Protein AF-B0DBP5-F1 (afdb_monomer)

Secondary structure (DSSP, 8-state):
---------------------------------TT---------------HHHHHTSPPPPP-HIIIIIHHHHHHHHHHHHHHHHHHHHHHHHHHHHHHHHHHHHHHHHHHHHHHHHHHHHHHHHHHHHHHHTTSSS-SS-TTS-S--------HHHHHTTTHHHHTS---GGGG--

Structure (mmCIF, N/CA/C/O backbone):
data_AF-B0DBP5-F1
#
_entry.id   AF-B0DBP5-F1
#
loop_
_atom_site.group_PDB
_atom_site.id
_atom_site.type_symbol
_atom_site.label_atom_id
_atom_site.label_alt_id
_atom_site.label_comp_id
_atom_site.label_asym_id
_atom_site.label_entity_id
_atom_site.label_seq_id
_atom_site.pdbx_PDB_ins_code
_atom_site.Cartn_x
_atom_site.Cartn_y
_atom_site.Cartn_z
_atom_site.occupancy
_atom_site.B_iso_or_equiv
_atom_site.auth_seq_id
_atom_site.auth_comp_id
_atom_site.auth_asym_id
_atom_site.auth_atom_id
_atom_site.pdbx_PDB_model_num
ATOM 1 N N . MET A 1 1 ? 36.152 -47.512 4.381 1.00 51.38 1 MET A N 1
ATOM 2 C CA . MET A 1 1 ? 36.759 -46.167 4.364 1.00 51.38 1 MET A CA 1
ATOM 3 C C . MET A 1 1 ? 35.900 -45.316 5.270 1.00 51.38 1 MET A C 1
ATOM 5 O O . MET A 1 1 ? 34.786 -44.977 4.901 1.00 51.38 1 MET A O 1
ATOM 9 N N . SER A 1 2 ? 36.367 -45.158 6.502 1.00 56.34 2 SER A N 1
ATOM 10 C CA . SER A 1 2 ? 35.689 -44.441 7.575 1.00 56.34 2 SER A CA 1
ATOM 11 C C . SER A 1 2 ? 36.269 -43.039 7.617 1.00 56.34 2 SER A C 1
ATOM 13 O O . SER A 1 2 ? 37.490 -42.919 7.704 1.00 56.34 2 SER A O 1
ATOM 15 N N . THR A 1 3 ? 35.422 -42.014 7.572 1.00 56.62 3 THR A N 1
ATOM 16 C CA . THR A 1 3 ? 35.852 -40.654 7.894 1.00 56.62 3 THR A CA 1
ATOM 17 C C . THR A 1 3 ? 34.995 -40.105 9.022 1.00 56.62 3 THR A C 1
ATOM 19 O O . THR A 1 3 ? 33.769 -40.174 9.003 1.00 56.62 3 THR A O 1
ATOM 22 N N . GLU A 1 4 ? 35.755 -39.657 10.007 1.00 57.09 4 GLU A N 1
ATOM 23 C CA . GLU A 1 4 ? 35.488 -39.116 11.326 1.00 57.09 4 GLU A CA 1
ATOM 24 C C . GLU A 1 4 ? 34.544 -37.911 11.428 1.00 57.09 4 GLU A C 1
ATOM 26 O O . GLU A 1 4 ? 34.217 -37.220 10.467 1.00 57.09 4 GLU A O 1
ATOM 31 N N . LEU A 1 5 ? 34.185 -37.691 12.692 1.00 57.91 5 LEU A N 1
ATOM 32 C CA . LEU A 1 5 ? 33.351 -36.670 13.309 1.00 57.91 5 LEU A CA 1
ATOM 33 C C . LEU A 1 5 ? 34.023 -35.284 13.424 1.00 57.91 5 LEU A C 1
ATOM 35 O O . LEU A 1 5 ? 35.194 -35.187 13.772 1.00 57.91 5 LEU A O 1
ATOM 39 N N . GLY A 1 6 ? 33.187 -34.237 13.360 1.00 50.66 6 GLY A N 1
ATOM 40 C CA . GLY A 1 6 ? 33.243 -33.056 14.246 1.00 50.66 6 GLY A CA 1
ATOM 41 C C . GLY A 1 6 ? 33.751 -31.725 13.649 1.00 50.66 6 GLY A C 1
ATOM 42 O O . GLY A 1 6 ? 34.468 -31.751 12.652 1.00 50.66 6 GLY A O 1
ATOM 43 N N . PRO A 1 7 ? 33.448 -30.549 14.260 1.00 58.78 7 PRO A N 1
ATOM 44 C CA . PRO A 1 7 ? 32.638 -30.302 15.460 1.00 58.78 7 PRO A CA 1
ATOM 45 C C . PRO A 1 7 ? 31.434 -29.352 15.254 1.00 58.78 7 PRO A C 1
ATOM 47 O O . PRO A 1 7 ? 31.319 -28.617 14.274 1.00 58.78 7 PRO A O 1
ATOM 50 N N . ALA A 1 8 ? 30.553 -29.369 16.257 1.00 54.59 8 ALA A N 1
ATOM 51 C CA . ALA A 1 8 ? 29.434 -28.459 16.450 1.00 54.59 8 ALA A CA 1
ATOM 52 C C . ALA A 1 8 ? 29.899 -27.001 16.593 1.00 54.59 8 ALA A C 1
ATOM 54 O O . ALA A 1 8 ? 30.829 -26.702 17.342 1.00 54.59 8 ALA A O 1
ATOM 55 N N . ARG A 1 9 ? 29.209 -26.088 15.906 1.00 55.66 9 ARG A N 1
ATOM 56 C CA . ARG A 1 9 ? 29.249 -24.656 16.200 1.00 55.66 9 ARG A CA 1
ATOM 57 C C . ARG A 1 9 ? 27.954 -24.274 16.902 1.00 55.66 9 ARG A C 1
ATOM 59 O O . ARG A 1 9 ? 26.916 -24.134 16.266 1.00 55.66 9 ARG A O 1
ATOM 66 N N . GLU A 1 10 ? 28.053 -24.124 18.217 1.00 50.09 10 GLU A N 1
ATOM 67 C CA . GLU A 1 10 ? 27.182 -23.246 18.988 1.00 50.09 10 GLU A CA 1
ATOM 68 C C . GLU A 1 10 ? 27.440 -21.804 18.543 1.00 50.09 10 GLU A C 1
ATOM 70 O O . GLU A 1 10 ? 28.565 -21.304 18.606 1.00 50.09 10 GLU A O 1
ATOM 75 N N . SER A 1 11 ? 26.388 -21.128 18.100 1.00 57.12 11 SER A N 1
ATOM 76 C CA . SER A 1 11 ? 26.343 -19.674 18.037 1.00 57.12 11 SER A CA 1
ATOM 77 C C . SER A 1 11 ? 25.059 -19.217 18.714 1.00 57.12 11 SER A C 1
ATOM 79 O O . SER A 1 11 ? 23.961 -19.633 18.349 1.00 57.12 11 SER A O 1
ATOM 81 N N . SER A 1 12 ? 25.277 -18.417 19.749 1.00 58.31 12 SER A N 1
ATOM 82 C CA . SER A 1 12 ? 24.359 -17.843 20.723 1.00 58.31 12 SER A CA 1
ATOM 83 C C . SER A 1 12 ? 23.123 -17.139 20.139 1.00 58.31 12 SER A C 1
ATOM 85 O O . SER A 1 12 ? 23.156 -16.680 18.998 1.00 58.31 12 SER A O 1
ATOM 87 N N . PRO A 1 13 ? 22.055 -16.984 20.947 1.00 56.78 13 PRO A N 1
ATOM 88 C CA . PRO A 1 13 ? 20.835 -16.288 20.557 1.00 56.78 13 PRO A CA 1
ATOM 89 C C . PRO A 1 13 ? 21.092 -14.784 20.424 1.00 56.78 13 PRO A C 1
ATOM 91 O O . PRO A 1 13 ? 21.397 -14.098 21.401 1.00 56.78 13 PRO A O 1
ATOM 94 N N . THR A 1 14 ? 20.952 -14.264 19.208 1.00 49.09 14 THR A N 1
ATOM 95 C CA . THR A 1 14 ? 20.897 -12.827 18.957 1.00 49.09 14 THR A CA 1
ATOM 96 C C . THR A 1 14 ? 19.593 -12.284 19.527 1.00 49.09 14 THR A C 1
ATOM 98 O O . THR A 1 14 ? 18.501 -12.774 19.252 1.00 49.09 14 THR A O 1
ATOM 101 N N . THR A 1 15 ? 19.739 -11.284 20.380 1.00 46.16 15 THR A N 1
ATOM 102 C CA . THR A 1 15 ? 18.684 -10.563 21.077 1.00 46.16 15 THR A CA 1
ATOM 103 C C . THR A 1 15 ? 17.668 -9.968 20.105 1.00 46.16 15 THR A C 1
ATOM 105 O O . THR A 1 15 ? 18.034 -9.198 19.220 1.00 46.16 15 THR A O 1
ATOM 108 N N . ASN A 1 16 ? 16.394 -10.297 20.333 1.00 51.19 16 ASN A N 1
ATOM 109 C CA . ASN A 1 16 ? 15.219 -9.627 19.785 1.00 51.19 16 ASN A CA 1
ATOM 110 C C . ASN A 1 16 ? 15.316 -8.109 19.986 1.00 51.19 16 ASN A C 1
ATOM 112 O O . ASN A 1 16 ? 15.034 -7.601 21.072 1.00 51.19 16 ASN A O 1
ATOM 116 N N . SER A 1 17 ? 15.640 -7.387 18.921 1.00 48.53 17 SER A N 1
ATOM 117 C CA . SER A 1 17 ? 15.355 -5.961 18.807 1.00 48.53 17 SER A CA 1
ATOM 118 C C . SER A 1 17 ? 14.055 -5.837 18.030 1.00 48.53 17 SER A C 1
ATOM 120 O O . SER A 1 17 ? 14.057 -5.765 16.806 1.00 48.53 17 SER A O 1
ATOM 122 N N . SER A 1 18 ? 12.941 -5.893 18.754 1.00 52.25 18 SER A N 1
ATOM 123 C CA . SER A 1 18 ? 11.621 -5.589 18.209 1.00 52.25 18 SER A CA 1
ATOM 124 C C . SER A 1 18 ? 11.616 -4.117 17.767 1.00 52.25 18 SER A C 1
ATOM 126 O O . SER A 1 18 ? 11.815 -3.251 18.627 1.00 52.25 18 SER A O 1
ATOM 128 N N . PRO A 1 19 ? 11.442 -3.787 16.475 1.00 59.59 19 PRO A N 1
ATOM 129 C CA . PRO A 1 19 ? 11.172 -2.416 16.082 1.00 59.59 19 PRO A CA 1
ATOM 130 C C . PRO A 1 19 ? 9.789 -2.071 16.633 1.00 59.59 19 PRO A C 1
ATOM 132 O O . PRO A 1 19 ? 8.772 -2.605 16.196 1.00 59.59 19 PRO A O 1
ATOM 135 N N . GLY A 1 20 ? 9.768 -1.230 17.668 1.00 53.16 20 GLY A N 1
ATOM 136 C CA . GLY A 1 20 ? 8.525 -0.700 18.208 1.00 53.16 20 GLY A CA 1
ATOM 137 C C . GLY A 1 20 ? 7.717 -0.055 17.079 1.00 53.16 20 GLY A C 1
ATOM 138 O O . GLY A 1 20 ? 8.306 0.652 16.256 1.00 53.16 20 GLY A O 1
ATOM 139 N N . PRO A 1 21 ? 6.398 -0.294 17.000 1.00 54.62 21 PRO A N 1
ATOM 140 C CA . PRO A 1 21 ? 5.564 0.384 16.027 1.00 54.62 21 PRO A CA 1
ATOM 141 C C . PRO A 1 21 ? 5.636 1.884 16.309 1.00 54.62 21 PRO A C 1
ATOM 143 O O . PRO A 1 21 ? 5.216 2.366 17.362 1.00 54.62 21 PRO A O 1
ATOM 146 N N . SER A 1 22 ? 6.221 2.616 15.367 1.00 47.69 22 SER A N 1
ATOM 147 C CA . SER A 1 22 ? 6.154 4.066 15.289 1.00 47.69 22 SER A CA 1
ATOM 148 C C . SER A 1 22 ? 4.691 4.441 15.096 1.00 47.69 22 SER A C 1
ATOM 150 O O . SER A 1 22 ? 4.204 4.493 13.968 1.00 47.69 22 SER A O 1
ATOM 152 N N . SER A 1 23 ? 3.969 4.648 16.194 1.00 57.03 23 SER A N 1
ATOM 153 C CA . SER A 1 23 ? 2.615 5.179 16.144 1.00 57.03 23 SER A CA 1
ATOM 154 C C . SER A 1 23 ? 2.645 6.499 15.372 1.00 57.03 23 SER A C 1
ATOM 156 O O . SER A 1 23 ? 3.368 7.417 15.780 1.00 57.03 23 SER A O 1
ATOM 158 N N . PRO A 1 24 ? 1.887 6.646 14.272 1.00 55.00 24 PRO A N 1
ATOM 159 C CA . PRO A 1 24 ? 1.658 7.960 13.719 1.00 55.00 24 PRO A CA 1
ATOM 160 C C . PRO A 1 24 ? 0.935 8.763 14.796 1.00 55.00 24 PRO A C 1
ATOM 162 O O . PRO A 1 24 ? -0.118 8.367 15.297 1.00 55.00 24 PRO A O 1
ATOM 165 N N . LEU A 1 25 ? 1.523 9.898 15.163 1.00 48.31 25 LEU A N 1
ATOM 166 C CA . LEU A 1 25 ? 0.900 10.927 15.985 1.00 48.31 25 LEU A CA 1
ATOM 167 C C . LEU A 1 25 ? -0.209 11.599 15.149 1.00 48.31 25 LEU A C 1
ATOM 169 O O . LEU A 1 25 ? -0.162 12.789 14.850 1.00 48.31 25 LEU A O 1
ATOM 173 N N . ALA A 1 26 ? -1.190 10.819 14.695 1.00 46.91 26 ALA A N 1
ATOM 174 C CA . ALA A 1 26 ? -2.420 11.347 14.154 1.00 46.91 26 ALA A CA 1
ATOM 175 C C . ALA A 1 26 ? -3.162 11.926 15.350 1.00 46.91 26 ALA A C 1
ATOM 177 O O . ALA A 1 26 ? -3.642 11.206 16.226 1.00 46.91 26 ALA A O 1
ATOM 178 N N . SER A 1 27 ? -3.163 13.255 15.396 1.00 51.47 27 SER A N 1
ATOM 179 C CA . SER A 1 27 ? -3.966 14.085 16.275 1.00 51.47 27 SER A CA 1
ATOM 180 C C . SER A 1 27 ? -5.442 13.754 16.037 1.00 51.47 27 SER A C 1
ATOM 182 O O . SER A 1 27 ? -6.168 14.459 15.345 1.00 51.47 27 SER A O 1
ATOM 184 N N . THR A 1 28 ? -5.877 12.617 16.571 1.00 45.81 28 THR A N 1
ATOM 185 C CA . THR A 1 28 ? -7.280 12.280 16.703 1.00 45.81 28 THR A CA 1
ATOM 186 C C . THR A 1 28 ? -7.752 13.167 17.831 1.00 45.81 28 THR A C 1
ATOM 188 O O . THR A 1 28 ? -7.557 12.872 19.011 1.00 45.81 28 THR A O 1
ATOM 191 N N . GLN A 1 29 ? -8.308 14.318 17.457 1.00 52.69 29 GLN A N 1
ATOM 192 C CA . GLN A 1 29 ? -9.289 14.987 18.287 1.00 52.69 29 GLN A CA 1
ATOM 193 C C . GLN A 1 29 ? -10.326 13.924 18.633 1.00 52.69 29 GLN A C 1
ATOM 195 O O . GLN A 1 29 ? -11.207 13.611 17.833 1.00 52.69 29 GLN A O 1
ATOM 200 N N . ALA A 1 30 ? -10.179 13.322 19.812 1.00 41.88 30 ALA A N 1
ATOM 201 C CA . ALA A 1 30 ? -11.263 12.598 20.430 1.00 41.88 30 ALA A CA 1
ATOM 202 C C . ALA A 1 30 ? -12.471 13.541 20.366 1.00 41.88 30 ALA A C 1
ATOM 204 O O . ALA A 1 30 ? -12.327 14.711 20.754 1.00 41.88 30 ALA A O 1
ATOM 205 N N . PRO A 1 31 ? -13.636 13.107 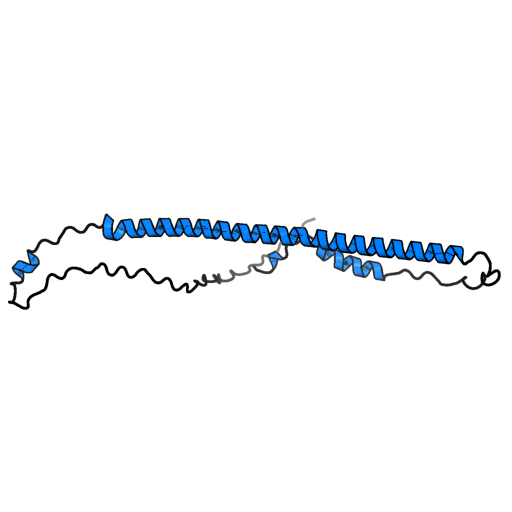19.854 1.00 51.59 31 PRO A N 1
ATOM 206 C CA . PRO A 1 31 ? -14.841 13.877 20.053 1.00 51.59 31 PRO A CA 1
ATOM 207 C C . PRO A 1 31 ? -14.958 14.044 21.561 1.00 51.59 31 PRO A C 1
ATOM 209 O O . PRO A 1 31 ? -15.110 13.075 22.304 1.00 51.59 31 PRO A O 1
ATOM 212 N N . VAL A 1 32 ? -14.777 15.287 22.002 1.00 53.22 32 VAL A N 1
ATOM 213 C CA . VAL A 1 32 ? -15.049 15.739 23.354 1.00 53.22 32 VAL A CA 1
ATOM 214 C C . VAL A 1 32 ? -16.510 15.393 23.580 1.00 53.22 32 VAL A C 1
ATOM 216 O O . VAL A 1 32 ? -17.404 16.154 23.223 1.00 53.22 32 VAL A O 1
ATOM 219 N N . ASN A 1 33 ? -16.770 14.197 24.103 1.00 48.66 33 ASN A N 1
ATOM 220 C CA . ASN A 1 33 ? -18.096 13.812 24.525 1.00 48.66 33 ASN A CA 1
ATOM 221 C C . ASN A 1 33 ? -18.304 14.504 25.871 1.00 48.66 33 ASN A C 1
ATOM 223 O O . ASN A 1 33 ? -18.215 13.913 26.944 1.00 48.66 33 ASN A O 1
ATOM 227 N N . SER A 1 34 ? -18.537 15.813 25.795 1.00 51.94 34 SER A N 1
ATOM 228 C CA . SER A 1 34 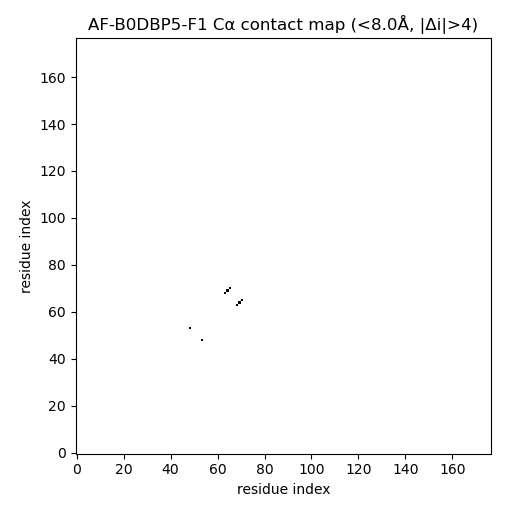? -18.881 16.728 26.883 1.00 51.94 34 SER A CA 1
ATOM 229 C C . SER A 1 34 ? -20.257 16.430 27.498 1.00 51.94 34 SER A C 1
ATOM 231 O O . SER A 1 34 ? -20.795 17.237 28.251 1.00 51.94 34 SER A O 1
ATOM 233 N N . ASN A 1 35 ? -20.812 15.242 27.246 1.00 46.81 35 ASN A N 1
ATOM 234 C CA . ASN A 1 35 ? -22.107 14.798 27.747 1.00 46.81 35 ASN A CA 1
ATOM 235 C C . ASN A 1 35 ? -22.025 13.915 28.999 1.00 46.81 35 ASN A C 1
ATOM 237 O O . ASN A 1 35 ? -23.011 13.288 29.369 1.00 46.81 35 ASN A O 1
ATOM 241 N N . LEU A 1 36 ? -20.917 13.968 29.742 1.00 54.41 36 LEU A N 1
ATOM 242 C CA . LEU A 1 36 ? -20.983 13.853 31.203 1.00 54.41 36 LEU A CA 1
ATOM 243 C C . LEU A 1 36 ? -21.144 15.247 31.822 1.00 54.41 36 LEU A C 1
ATOM 245 O O . LEU A 1 36 ? -20.533 15.590 32.830 1.00 54.41 36 LEU A O 1
ATOM 249 N N . ARG A 1 37 ? -22.061 16.048 31.263 1.00 46.62 37 ARG A N 1
ATOM 250 C CA . ARG A 1 37 ? -22.840 16.983 32.070 1.00 46.62 37 ARG A CA 1
ATOM 251 C C . ARG A 1 37 ? -23.751 16.124 32.938 1.00 46.62 37 ARG A C 1
ATOM 253 O O . ARG A 1 37 ? -24.955 16.051 32.714 1.00 46.62 37 ARG A O 1
ATOM 260 N N . GLY A 1 38 ? -23.149 15.453 33.922 1.00 49.94 38 GLY A N 1
ATOM 261 C CA . GLY A 1 38 ? -23.859 15.118 35.133 1.00 49.94 38 GLY A CA 1
ATOM 262 C C . GLY A 1 38 ? -24.504 16.423 35.545 1.00 49.94 38 GLY A C 1
ATOM 263 O O . GLY A 1 38 ? -23.822 17.401 35.860 1.00 49.94 38 GLY A O 1
ATOM 264 N N . THR A 1 39 ? -25.819 16.485 35.406 1.00 49.28 39 THR A N 1
ATOM 265 C CA . THR A 1 39 ? -26.633 17.420 36.147 1.00 49.28 39 THR A CA 1
ATOM 266 C C . THR A 1 39 ? -26.333 17.114 37.605 1.00 49.28 39 THR A C 1
ATOM 268 O O . THR A 1 39 ? -27.035 16.342 38.251 1.00 49.28 39 THR A O 1
ATOM 271 N N . LEU A 1 40 ? -25.244 17.693 38.114 1.00 57.44 40 LEU A N 1
ATOM 272 C CA . LEU A 1 40 ? -25.116 18.100 39.495 1.00 57.44 40 LEU A CA 1
ATOM 273 C C . LEU A 1 40 ? -26.254 19.103 39.672 1.00 57.44 40 LEU A C 1
ATOM 275 O O . LEU A 1 40 ? -26.072 20.313 39.542 1.00 57.44 40 LEU A O 1
ATOM 279 N N . SER A 1 41 ? -27.471 18.566 39.815 1.00 51.53 41 SER A N 1
ATOM 280 C CA . SER A 1 41 ? -28.619 19.286 40.330 1.00 51.53 41 SER A CA 1
ATOM 281 C C . SER A 1 41 ? -28.104 19.993 41.561 1.00 51.53 41 SER A C 1
ATOM 283 O O . SER A 1 41 ? -27.576 19.346 42.465 1.00 51.53 41 SER A O 1
ATOM 285 N N . GLY A 1 42 ? -28.120 21.323 41.479 1.00 52.41 42 GLY A N 1
ATOM 286 C CA . GLY A 1 42 ? -27.331 22.196 42.322 1.00 52.41 42 GLY A CA 1
ATOM 287 C C . GLY A 1 42 ? -27.355 21.752 43.773 1.00 52.41 42 GLY A C 1
ATOM 288 O O . GLY A 1 42 ? -28.413 21.712 44.401 1.00 52.41 42 GLY A O 1
ATOM 289 N N . SER A 1 43 ? -26.174 21.459 44.311 1.00 52.12 43 SER A N 1
ATOM 290 C CA . SER A 1 43 ? -25.981 21.463 45.749 1.00 52.12 43 SER A CA 1
ATOM 291 C C . SER A 1 43 ? -26.152 22.909 46.204 1.00 52.12 43 SER A C 1
ATOM 293 O O . SER A 1 43 ? -25.206 23.701 46.225 1.00 52.12 43 SER A O 1
ATOM 295 N N . SER A 1 44 ? -27.390 23.282 46.511 1.00 59.06 44 SER A N 1
ATOM 296 C CA . SER A 1 44 ? -27.642 24.427 47.367 1.00 59.06 44 SER A CA 1
ATOM 297 C C . SER A 1 44 ? -26.827 24.235 48.655 1.00 59.06 44 SER A C 1
ATOM 299 O O . SER A 1 44 ? -26.848 23.138 49.219 1.00 59.06 44 SER A O 1
ATOM 301 N N . PRO A 1 45 ? -26.098 25.254 49.130 1.00 62.00 45 PRO A N 1
ATOM 302 C CA . PRO A 1 45 ? -25.289 25.144 50.334 1.00 62.00 45 PRO A CA 1
ATOM 303 C C . PRO A 1 45 ? -26.196 25.202 51.564 1.00 62.00 45 PRO A C 1
ATOM 305 O O . PRO A 1 45 ? -26.417 26.282 52.102 1.00 62.00 45 PRO A O 1
ATOM 308 N N . THR A 1 46 ? -26.769 24.086 52.018 1.00 59.59 46 THR A N 1
ATOM 309 C CA . THR A 1 46 ? -27.640 24.122 53.203 1.00 59.59 46 THR A CA 1
ATOM 310 C C . THR A 1 46 ? -27.645 22.818 54.011 1.00 59.59 46 THR A C 1
ATOM 312 O O . THR A 1 46 ? -28.294 21.848 53.640 1.00 59.59 46 THR A O 1
ATOM 315 N N . LYS A 1 47 ? -27.036 22.909 55.207 1.00 64.25 47 LYS A N 1
ATOM 316 C CA . LYS A 1 47 ? -27.164 22.041 56.399 1.00 64.25 47 LYS A CA 1
ATOM 317 C C . LYS A 1 47 ? -26.452 20.686 56.338 1.00 64.25 47 LYS A C 1
ATOM 319 O O . LYS A 1 47 ? -26.680 19.895 55.433 1.00 64.25 47 LYS A O 1
ATOM 324 N N . ASP A 1 48 ? -25.643 20.421 57.367 1.00 76.56 48 ASP A N 1
ATOM 325 C CA . ASP A 1 48 ? -25.038 19.120 57.656 1.00 76.56 48 ASP A CA 1
ATOM 326 C C . ASP A 1 48 ? -26.118 18.032 57.634 1.00 76.56 48 ASP A C 1
ATOM 328 O O . ASP A 1 48 ? -26.920 17.896 58.562 1.00 76.56 48 ASP A O 1
ATOM 332 N N . ARG A 1 49 ? -26.180 17.290 56.527 1.00 78.69 49 ARG A N 1
ATOM 333 C CA . ARG A 1 49 ? -27.060 16.136 56.388 1.00 78.69 49 ARG A CA 1
ATOM 334 C C . ARG A 1 49 ? -26.459 15.029 57.260 1.00 78.69 49 ARG A C 1
ATOM 336 O O . ARG A 1 49 ? -25.265 14.751 57.122 1.00 78.69 49 ARG A O 1
ATOM 343 N N . PRO A 1 50 ? -27.220 14.425 58.185 1.00 88.38 50 PRO A N 1
ATOM 344 C CA . PRO A 1 50 ? -26.678 13.390 59.052 1.00 88.38 50 PRO A CA 1
ATOM 345 C C . PRO A 1 50 ? -26.138 12.235 58.201 1.00 88.38 50 PRO A C 1
ATOM 347 O O . PRO A 1 50 ? -26.780 11.797 57.251 1.00 88.38 50 PRO A O 1
ATOM 350 N N . LEU A 1 51 ? -24.948 11.735 58.546 1.00 85.88 51 LEU A N 1
ATOM 351 C CA . LEU A 1 51 ? -24.232 10.704 57.782 1.00 85.88 51 LEU A CA 1
ATOM 352 C C . LEU A 1 51 ? -25.083 9.443 57.534 1.00 85.88 51 LEU A C 1
ATOM 354 O O . LEU A 1 51 ? -24.947 8.796 56.499 1.00 85.88 51 LEU A O 1
ATOM 358 N N . ALA A 1 52 ? -25.994 9.128 58.459 1.00 88.06 52 ALA A N 1
ATOM 359 C CA . ALA A 1 52 ? -26.945 8.028 58.329 1.00 88.06 52 ALA A CA 1
ATOM 360 C C . ALA A 1 52 ? -27.862 8.162 57.096 1.00 88.06 52 ALA A C 1
ATOM 362 O O . ALA A 1 52 ? -28.147 7.156 56.448 1.00 88.06 52 ALA A O 1
ATOM 363 N N . ASP A 1 53 ? -28.263 9.380 56.722 1.00 86.19 53 ASP A N 1
ATOM 364 C CA . ASP A 1 53 ? -29.108 9.635 55.545 1.00 86.19 53 ASP A CA 1
ATOM 365 C C . ASP A 1 53 ? -28.325 9.466 54.237 1.00 86.19 53 ASP A C 1
ATOM 367 O O . ASP A 1 53 ? -28.881 9.061 53.224 1.00 86.19 53 ASP A O 1
ATOM 371 N N . ILE A 1 54 ? -27.020 9.751 54.258 1.00 87.19 54 ILE A N 1
ATOM 372 C CA . ILE A 1 54 ? -26.143 9.607 53.087 1.00 87.19 54 ILE A CA 1
ATOM 373 C C . ILE A 1 54 ? -25.853 8.127 52.826 1.00 87.19 54 ILE A C 1
ATOM 375 O O . ILE A 1 54 ? -25.878 7.678 51.687 1.00 87.19 54 ILE A O 1
ATOM 379 N N . ILE A 1 55 ? -25.593 7.355 53.885 1.00 89.75 55 ILE A N 1
ATOM 380 C CA . ILE A 1 55 ? -25.282 5.922 53.767 1.00 89.75 55 ILE A CA 1
ATOM 381 C C . ILE A 1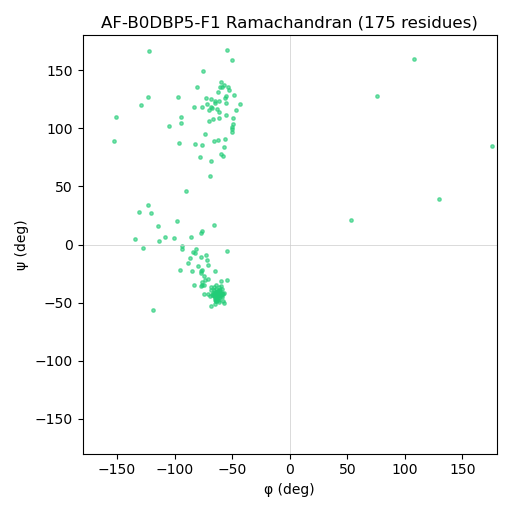 55 ? -26.541 5.101 53.445 1.00 89.75 55 ILE A C 1
ATOM 383 O O . ILE A 1 55 ? -26.441 4.041 52.831 1.00 89.75 55 ILE A O 1
ATOM 387 N N . SER A 1 56 ? -27.723 5.576 53.847 1.00 92.88 56 SER A N 1
ATOM 388 C CA . SER A 1 56 ? -28.999 4.927 53.517 1.00 92.88 56 SER A CA 1
ATOM 389 C C . SER A 1 56 ? -29.530 5.286 52.127 1.00 92.88 56 SER A C 1
ATOM 391 O O . SER A 1 56 ? -30.494 4.665 51.673 1.00 92.88 56 SER A O 1
ATOM 393 N N . GLU A 1 57 ? -28.905 6.238 51.429 1.00 92.31 57 GLU A N 1
ATOM 394 C CA . GLU A 1 57 ? -29.270 6.571 50.059 1.00 92.31 57 GLU A CA 1
ATOM 395 C C . GLU A 1 57 ? -28.907 5.405 49.128 1.00 92.31 57 GLU A C 1
ATOM 397 O O . GLU A 1 57 ? -27.751 5.000 48.996 1.00 92.31 57 GLU A O 1
ATOM 402 N N . GLN A 1 58 ? -29.923 4.829 48.486 1.00 93.62 58 GLN A N 1
ATOM 403 C CA . GLN A 1 58 ? -29.717 3.764 47.518 1.00 93.62 58 GLN A CA 1
ATOM 404 C C . GLN A 1 58 ? -29.102 4.352 46.247 1.00 93.62 58 GLN A C 1
ATOM 406 O O . GLN A 1 58 ? -29.706 5.197 45.583 1.00 93.62 58 GLN A O 1
ATOM 411 N N . PHE A 1 59 ? -27.916 3.869 45.876 1.00 90.50 59 PHE A N 1
ATOM 412 C CA . PHE A 1 59 ? -27.307 4.233 44.603 1.00 90.50 59 PHE A CA 1
ATOM 413 C C . PHE A 1 59 ? -28.214 3.833 43.439 1.00 90.50 59 PHE A C 1
ATOM 415 O O . PHE A 1 59 ? -28.808 2.750 43.429 1.00 90.50 59 PHE A O 1
ATOM 422 N N . SER A 1 60 ? -28.286 4.706 42.434 1.00 91.88 60 SER A N 1
ATOM 423 C CA . SER A 1 60 ? -28.938 4.361 41.173 1.00 91.88 60 SER A CA 1
ATOM 424 C C . SER A 1 60 ? -28.274 3.112 40.577 1.00 91.88 60 SER A C 1
ATOM 426 O O . SER A 1 60 ? -27.043 3.020 40.608 1.00 91.88 60 SER A O 1
ATOM 428 N N . PRO A 1 61 ? -29.046 2.149 40.038 1.00 95.44 61 PRO A N 1
ATOM 429 C CA . PRO A 1 61 ? -28.476 0.969 39.401 1.00 95.44 61 PRO A CA 1
ATOM 430 C C . PRO A 1 61 ? -27.493 1.365 38.295 1.00 95.44 61 PRO A C 1
ATOM 432 O O . PRO A 1 61 ? -27.826 2.160 37.417 1.00 95.44 61 PRO A O 1
ATOM 435 N N . PHE A 1 62 ? -26.281 0.815 38.340 1.00 95.50 62 PHE A N 1
ATOM 436 C CA . PHE A 1 62 ? -25.271 1.058 37.317 1.00 95.50 62 PHE A CA 1
ATOM 437 C C . PHE A 1 62 ? -25.489 0.127 36.122 1.00 95.50 62 PHE A C 1
ATOM 439 O O . PHE A 1 62 ? -25.390 -1.097 36.249 1.00 95.50 62 PHE A O 1
ATOM 446 N N . ASP A 1 63 ? -25.746 0.703 34.949 1.00 96.44 63 ASP A N 1
ATOM 447 C CA . ASP A 1 63 ? -25.810 -0.054 33.700 1.00 96.44 63 ASP A CA 1
ATOM 448 C C . ASP A 1 63 ? -24.399 -0.287 33.137 1.00 96.44 63 ASP A C 1
ATOM 450 O O . ASP A 1 63 ? -23.880 0.464 32.305 1.00 96.44 63 ASP A O 1
ATOM 454 N N . HIS A 1 64 ? -23.764 -1.361 33.606 1.00 96.75 64 HIS A N 1
ATOM 455 C CA . HIS A 1 64 ? -22.437 -1.764 33.143 1.00 96.75 64 HIS A CA 1
ATOM 456 C C . HIS A 1 64 ? -22.392 -2.061 31.635 1.00 96.75 64 HIS A C 1
ATOM 458 O O . HIS A 1 64 ? -21.364 -1.834 30.994 1.00 96.75 64 HIS A O 1
ATOM 464 N N . ALA A 1 65 ? -23.493 -2.544 31.053 1.00 96.06 65 ALA A N 1
ATOM 465 C CA . ALA A 1 65 ? -23.535 -2.916 29.647 1.00 96.06 65 ALA A CA 1
ATOM 466 C C . ALA A 1 65 ? -23.489 -1.667 28.760 1.00 96.06 65 ALA A C 1
ATOM 468 O O . ALA A 1 65 ? -22.762 -1.626 27.768 1.00 96.06 65 ALA A O 1
ATOM 469 N N . ALA A 1 66 ? -24.229 -0.622 29.137 1.00 95.88 66 ALA A N 1
ATOM 470 C CA . ALA A 1 66 ? -24.199 0.659 28.439 1.00 95.88 66 ALA A CA 1
ATOM 471 C C . ALA A 1 66 ? -22.859 1.379 28.543 1.00 95.88 66 ALA A C 1
ATOM 473 O O . ALA A 1 66 ? -22.382 1.926 27.549 1.00 95.88 66 ALA A O 1
ATOM 474 N N . HIS A 1 67 ? -22.285 1.408 29.743 1.00 94.25 67 HIS A N 1
ATOM 475 C CA . HIS A 1 67 ? -21.174 2.307 30.038 1.00 94.25 67 HIS A CA 1
ATOM 476 C C . HIS A 1 67 ? -19.796 1.669 29.887 1.00 94.25 67 HIS A C 1
ATOM 478 O O . HIS A 1 67 ? -18.827 2.399 29.699 1.00 94.25 67 HIS A O 1
ATOM 484 N N . VAL A 1 68 ? -19.700 0.340 29.956 1.00 94.81 68 VAL A N 1
ATOM 485 C CA . VAL A 1 68 ? -18.420 -0.372 29.869 1.00 94.81 68 VAL A CA 1
ATOM 486 C C . VAL A 1 68 ? -18.405 -1.297 28.664 1.00 94.81 68 VAL A C 1
ATOM 488 O O . VAL A 1 68 ? -17.555 -1.146 27.803 1.00 94.81 68 VAL A O 1
ATOM 491 N N . VAL A 1 69 ? -19.360 -2.218 28.548 1.00 97.56 69 VAL A N 1
ATOM 492 C CA . VAL A 1 69 ? -19.270 -3.285 27.535 1.00 97.56 69 VAL A CA 1
ATOM 493 C C . VAL A 1 69 ? -19.411 -2.738 26.108 1.00 97.56 69 VAL A C 1
ATOM 495 O O . VAL A 1 69 ? -18.524 -2.939 25.280 1.00 97.56 69 VAL A O 1
ATOM 498 N N . ARG A 1 70 ? -20.477 -1.977 25.828 1.00 97.06 70 ARG A N 1
ATOM 499 C CA . ARG A 1 70 ? -20.764 -1.478 24.470 1.00 97.06 70 ARG A CA 1
ATOM 500 C C . ARG A 1 70 ? -19.658 -0.600 23.859 1.00 97.06 70 ARG A C 1
ATOM 502 O O . ARG A 1 70 ? -19.374 -0.774 22.675 1.00 97.06 70 ARG A O 1
ATOM 509 N N . PRO A 1 71 ? -19.024 0.336 24.594 1.00 97.69 71 PRO A N 1
ATOM 510 C CA . PRO A 1 71 ? -17.893 1.096 24.063 1.00 97.69 71 PRO A CA 1
ATOM 511 C C . PRO A 1 71 ? -16.722 0.216 23.615 1.00 97.69 71 PRO A C 1
ATOM 513 O O . PRO A 1 71 ? -16.194 0.440 22.531 1.00 97.69 71 PRO A O 1
ATOM 516 N N . PHE A 1 72 ? -16.367 -0.806 24.399 1.00 97.81 72 PHE A N 1
ATOM 517 C CA . PHE A 1 72 ? -15.278 -1.723 24.054 1.00 97.81 72 PHE A CA 1
ATOM 518 C C . PHE A 1 72 ? -15.619 -2.602 22.850 1.00 97.81 72 PHE A C 1
ATOM 520 O O . PHE A 1 72 ? -14.769 -2.816 21.990 1.00 97.81 72 PHE A O 1
ATOM 527 N N . GLU A 1 73 ? -16.860 -3.078 22.740 1.00 98.00 73 GLU A N 1
ATOM 528 C CA . GLU A 1 73 ? -17.310 -3.824 21.557 1.00 98.00 73 GLU A CA 1
ATOM 529 C C . GLU A 1 73 ? -17.270 -2.951 20.294 1.00 98.00 73 GLU A C 1
ATOM 531 O O . GLU A 1 73 ? -16.797 -3.389 19.246 1.00 98.00 73 GLU A O 1
ATOM 536 N N . SER A 1 74 ? -17.716 -1.696 20.403 1.00 97.31 74 SER A N 1
ATOM 537 C CA . SER A 1 74 ? -17.673 -0.712 19.315 1.00 97.31 74 SER A CA 1
ATOM 538 C C . SER A 1 74 ? -16.241 -0.380 18.886 1.00 97.31 74 SER A C 1
ATOM 540 O O . SER A 1 74 ? -15.958 -0.269 17.694 1.00 97.31 74 SER A O 1
ATOM 542 N N . GLU A 1 75 ? -15.327 -0.237 19.845 1.00 96.69 75 GLU A N 1
ATOM 543 C CA . GLU A 1 75 ? -13.900 -0.035 19.584 1.00 96.69 75 GLU A CA 1
ATOM 544 C C . GLU A 1 75 ? -13.278 -1.249 18.894 1.00 96.69 75 GLU A C 1
ATOM 546 O O . GLU A 1 75 ? -12.707 -1.106 17.820 1.00 96.69 75 GLU A O 1
ATOM 551 N N . THR A 1 76 ? -13.517 -2.451 19.419 1.00 98.19 76 THR A N 1
ATOM 552 C CA . THR A 1 76 ? -13.033 -3.706 18.822 1.00 98.19 76 THR A CA 1
ATOM 553 C C . THR A 1 76 ? -13.514 -3.874 17.377 1.00 98.19 76 THR A C 1
ATOM 555 O O . THR A 1 76 ? -12.751 -4.279 16.502 1.00 98.19 76 THR A O 1
ATOM 558 N N . ALA A 1 77 ? -14.779 -3.543 17.097 1.00 98.19 77 ALA A N 1
ATOM 559 C CA . ALA A 1 77 ? -15.326 -3.603 15.743 1.00 98.19 77 ALA A CA 1
ATOM 560 C C . ALA A 1 77 ? -14.667 -2.585 14.796 1.00 98.19 77 ALA A C 1
ATOM 562 O O . ALA A 1 77 ? -14.451 -2.882 13.621 1.00 98.19 77 ALA A O 1
ATOM 563 N N . ARG A 1 78 ? -14.343 -1.392 15.304 1.00 98.38 78 ARG A N 1
ATOM 564 C CA . ARG A 1 78 ? -13.652 -0.342 14.546 1.00 98.38 78 ARG A CA 1
ATOM 565 C C . ARG A 1 78 ? -12.217 -0.742 14.221 1.00 98.38 78 ARG A C 1
ATOM 567 O O . ARG A 1 78 ? -11.793 -0.549 13.087 1.00 98.38 78 ARG A O 1
ATOM 574 N N . ASP A 1 79 ? -11.512 -1.317 15.188 1.00 98.25 79 ASP A N 1
ATOM 575 C CA . ASP A 1 79 ? -10.131 -1.766 15.020 1.00 98.25 79 ASP A CA 1
ATOM 576 C C . ASP A 1 79 ? -10.051 -2.881 13.975 1.00 98.25 79 ASP A C 1
ATOM 578 O O . ASP A 1 79 ? -9.240 -2.808 13.056 1.00 98.25 79 ASP A O 1
ATOM 582 N N . LEU A 1 80 ? -10.970 -3.850 14.027 1.00 98.38 80 LEU A N 1
ATOM 583 C CA . LEU A 1 80 ? -11.053 -4.915 13.027 1.00 98.38 80 LEU A CA 1
ATOM 584 C C . LEU A 1 80 ? -11.328 -4.367 11.617 1.00 98.38 80 LEU A C 1
ATOM 586 O O . LEU A 1 80 ? -10.727 -4.828 10.649 1.00 98.38 80 LEU A O 1
ATOM 590 N N . ALA A 1 81 ? -12.215 -3.376 11.486 1.00 98.12 81 ALA A N 1
ATOM 591 C CA . ALA A 1 81 ? -12.477 -2.732 10.200 1.00 98.12 81 ALA A CA 1
ATOM 592 C C . ALA A 1 81 ? -11.250 -1.961 9.679 1.00 98.12 81 ALA A C 1
ATOM 594 O O . ALA A 1 81 ? -10.955 -2.008 8.488 1.00 98.12 81 ALA A O 1
ATOM 595 N N . PHE A 1 82 ? -10.517 -1.287 10.568 1.00 98.31 82 PHE A N 1
ATOM 596 C CA . PHE A 1 82 ? -9.290 -0.576 10.218 1.00 98.31 82 PHE A CA 1
ATOM 597 C C . PHE A 1 82 ? -8.170 -1.528 9.785 1.00 98.31 82 PHE A C 1
ATOM 599 O O . PHE A 1 82 ? -7.486 -1.253 8.804 1.00 98.31 82 PHE A O 1
ATOM 606 N N . GLU A 1 83 ? -7.989 -2.656 10.475 1.00 98.44 83 GLU A N 1
ATOM 607 C CA . GLU A 1 83 ? -7.001 -3.669 10.086 1.00 98.44 83 GLU A CA 1
ATOM 608 C C . GLU A 1 83 ? -7.277 -4.228 8.686 1.00 98.44 83 GLU A C 1
ATOM 610 O O . GLU A 1 83 ? -6.339 -4.433 7.911 1.00 98.44 83 GLU A O 1
ATOM 615 N N . GLN A 1 84 ? -8.551 -4.445 8.348 1.00 98.56 84 GLN A N 1
ATOM 616 C CA . GLN A 1 84 ? -8.954 -4.889 7.012 1.00 98.56 84 GLN A CA 1
ATOM 617 C C . GLN A 1 84 ? -8.640 -3.831 5.951 1.00 98.56 84 GLN A C 1
ATOM 619 O O . GLN A 1 84 ? -7.944 -4.138 4.988 1.00 98.56 84 GLN A O 1
ATOM 624 N N . ASP A 1 85 ? -9.063 -2.585 6.168 1.00 98.31 85 ASP A N 1
ATOM 625 C CA . ASP A 1 85 ? -8.820 -1.476 5.235 1.00 98.31 85 ASP A CA 1
ATOM 626 C C . ASP A 1 85 ? -7.316 -1.224 5.022 1.00 98.31 85 ASP A C 1
ATOM 628 O O . ASP A 1 85 ? -6.837 -1.073 3.898 1.00 98.31 85 ASP A O 1
ATOM 632 N N . LEU A 1 86 ? -6.529 -1.273 6.101 1.00 98.44 86 LEU A N 1
ATOM 633 C CA . LEU A 1 86 ? -5.076 -1.144 6.031 1.00 98.44 86 LEU A CA 1
ATOM 634 C C . LEU A 1 86 ? -4.432 -2.290 5.243 1.00 98.44 86 LEU A C 1
ATOM 636 O O . LEU A 1 86 ? -3.503 -2.058 4.465 1.00 98.44 86 LEU A O 1
ATOM 640 N N . SER A 1 87 ? -4.907 -3.518 5.453 1.00 98.31 87 SER A N 1
ATOM 641 C CA . SER A 1 87 ? -4.409 -4.692 4.734 1.00 98.31 87 SER A CA 1
ATOM 642 C C . SER A 1 87 ? -4.710 -4.596 3.240 1.00 98.31 87 SER A C 1
ATOM 644 O O . SER A 1 87 ? -3.827 -4.879 2.427 1.00 98.31 87 SER A O 1
ATOM 646 N N . ASP A 1 88 ? -5.912 -4.146 2.883 1.00 98.38 88 ASP A N 1
ATOM 647 C CA . ASP A 1 88 ? -6.334 -3.965 1.495 1.00 98.38 88 ASP A CA 1
ATOM 648 C C . ASP A 1 88 ? -5.503 -2.878 0.798 1.00 98.38 88 ASP A C 1
ATOM 650 O O . ASP A 1 88 ? -4.940 -3.129 -0.272 1.00 98.38 88 ASP A O 1
ATOM 654 N N . MET A 1 89 ? -5.319 -1.716 1.437 1.00 98.38 89 MET A N 1
ATOM 655 C CA . MET A 1 89 ? -4.462 -0.644 0.910 1.00 98.38 89 MET A CA 1
ATOM 656 C C . MET A 1 89 ? -3.013 -1.104 0.714 1.00 98.38 89 MET A C 1
ATOM 658 O O . MET A 1 89 ? -2.385 -0.809 -0.306 1.00 98.38 89 MET A O 1
ATOM 662 N N . LEU A 1 90 ? -2.455 -1.831 1.686 1.00 98.50 90 LEU A N 1
ATOM 663 C CA . LEU A 1 90 ? -1.083 -2.325 1.587 1.00 98.50 90 LEU A CA 1
ATOM 664 C C . LEU A 1 90 ? -0.937 -3.326 0.436 1.00 98.50 90 LEU A C 1
ATOM 666 O O . LEU A 1 90 ? 0.046 -3.276 -0.308 1.00 98.50 90 LEU A O 1
ATOM 670 N N . LEU A 1 91 ? -1.912 -4.222 0.277 1.00 98.31 91 LEU A N 1
ATOM 671 C CA . LEU A 1 91 ? -1.919 -5.189 -0.810 1.00 98.31 91 LEU A CA 1
ATOM 672 C C . LEU A 1 91 ? -2.007 -4.495 -2.175 1.00 98.31 91 LEU A C 1
ATOM 674 O O . LEU A 1 91 ? -1.260 -4.865 -3.083 1.00 98.31 91 LEU A O 1
ATOM 678 N N . GLU A 1 92 ? -2.853 -3.474 -2.316 1.00 98.06 92 GLU A N 1
ATOM 679 C CA . GLU A 1 92 ? -2.971 -2.680 -3.544 1.00 98.06 92 GLU A CA 1
ATOM 680 C C . GLU A 1 92 ? -1.631 -2.041 -3.935 1.00 98.06 92 GLU A C 1
ATOM 682 O O . GLU A 1 92 ? -1.164 -2.228 -5.060 1.00 98.06 92 GLU A O 1
ATOM 687 N N . VAL A 1 93 ? -0.950 -1.387 -2.987 1.00 98.31 93 VAL A N 1
ATOM 688 C CA . VAL A 1 93 ? 0.360 -0.757 -3.228 1.00 98.31 93 VAL A CA 1
ATOM 689 C C . VAL A 1 93 ? 1.417 -1.784 -3.641 1.00 98.31 93 VAL A C 1
ATOM 691 O O . VAL A 1 93 ? 2.214 -1.527 -4.550 1.00 98.31 93 VAL A O 1
ATOM 694 N N . ILE A 1 94 ? 1.438 -2.958 -3.001 1.00 97.88 94 ILE A N 1
ATOM 695 C CA . ILE A 1 94 ? 2.372 -4.039 -3.351 1.00 97.88 94 ILE A CA 1
ATOM 696 C C . ILE A 1 94 ? 2.105 -4.535 -4.775 1.00 97.88 94 ILE A C 1
ATOM 698 O O . ILE A 1 94 ? 3.048 -4.697 -5.556 1.00 97.88 94 ILE A O 1
ATOM 702 N N . LEU A 1 95 ? 0.838 -4.762 -5.127 1.00 97.94 95 LEU A N 1
ATOM 703 C CA . LEU A 1 95 ? 0.450 -5.243 -6.451 1.00 97.94 95 LEU A CA 1
ATOM 704 C C . LEU A 1 95 ? 0.754 -4.215 -7.541 1.00 97.94 95 LEU A C 1
ATOM 706 O O . LEU A 1 95 ? 1.312 -4.585 -8.577 1.00 97.94 95 LEU A O 1
ATOM 710 N N . GLU A 1 96 ? 0.450 -2.939 -7.306 1.00 97.12 96 GLU A N 1
ATOM 711 C CA . GLU A 1 96 ? 0.776 -1.859 -8.237 1.00 97.12 96 GLU A CA 1
ATOM 712 C C . GLU A 1 96 ? 2.292 -1.758 -8.435 1.00 97.12 96 GLU A C 1
ATOM 714 O O . GLU A 1 96 ? 2.778 -1.795 -9.568 1.00 97.12 96 GLU A O 1
ATOM 719 N N . THR A 1 97 ? 3.058 -1.731 -7.343 1.00 97.44 97 THR A N 1
ATOM 720 C CA . THR A 1 97 ? 4.524 -1.656 -7.405 1.00 97.44 97 THR A CA 1
ATOM 721 C C . THR A 1 97 ? 5.108 -2.848 -8.160 1.00 97.44 97 THR A C 1
ATOM 723 O O . THR A 1 97 ? 5.994 -2.677 -9.001 1.00 97.44 97 THR A O 1
ATOM 726 N N . HIS A 1 98 ? 4.593 -4.056 -7.918 1.00 97.69 98 HIS A N 1
ATOM 727 C CA . HIS A 1 98 ? 5.010 -5.254 -8.640 1.00 97.69 98 HIS A CA 1
ATOM 728 C C . HIS A 1 98 ? 4.668 -5.168 -10.134 1.00 97.69 98 HIS A C 1
ATOM 730 O O . HIS A 1 98 ? 5.509 -5.489 -10.974 1.00 97.69 98 HIS A O 1
ATOM 736 N N . ALA A 1 99 ? 3.465 -4.709 -10.489 1.00 96.62 99 ALA A N 1
ATOM 737 C CA . ALA A 1 99 ? 3.061 -4.539 -11.883 1.00 96.62 99 ALA A CA 1
ATOM 738 C C . ALA A 1 99 ? 3.967 -3.537 -12.618 1.00 96.62 99 ALA A C 1
ATOM 740 O O . ALA A 1 99 ? 4.431 -3.819 -13.726 1.00 96.62 99 ALA A O 1
ATOM 741 N N . TRP A 1 100 ? 4.287 -2.410 -11.980 1.00 96.06 100 TRP A N 1
ATOM 742 C CA . TRP A 1 100 ? 5.218 -1.412 -12.510 1.00 96.06 100 TRP A CA 1
ATOM 743 C C . TRP A 1 100 ? 6.635 -1.971 -12.675 1.00 96.06 100 TRP A C 1
ATOM 745 O O . TRP A 1 100 ? 7.242 -1.822 -13.741 1.00 96.06 100 TRP A O 1
ATOM 755 N N . ALA A 1 101 ? 7.153 -2.651 -11.650 1.00 96.06 101 ALA A N 1
ATOM 756 C CA . ALA A 1 101 ? 8.478 -3.261 -11.681 1.00 96.06 101 ALA A CA 1
ATOM 757 C C . ALA A 1 101 ? 8.585 -4.370 -12.741 1.00 96.06 101 ALA A C 1
ATOM 759 O O . ALA A 1 101 ? 9.625 -4.500 -13.381 1.00 96.06 101 ALA A O 1
ATOM 760 N N . ALA A 1 102 ? 7.515 -5.133 -12.976 1.00 95.38 102 ALA A N 1
ATOM 761 C CA . ALA A 1 102 ? 7.481 -6.182 -13.992 1.00 95.38 102 ALA A CA 1
ATOM 762 C C . ALA A 1 102 ? 7.337 -5.630 -15.423 1.00 95.38 102 ALA A C 1
ATOM 764 O O . ALA A 1 102 ? 7.905 -6.186 -16.366 1.00 95.38 102 ALA A O 1
ATOM 765 N N . ALA A 1 103 ? 6.589 -4.539 -15.611 1.00 96.00 103 ALA A N 1
ATOM 766 C CA . ALA A 1 103 ? 6.361 -3.950 -16.931 1.00 96.00 103 ALA A CA 1
ATOM 767 C C . ALA A 1 103 ? 7.590 -3.201 -17.475 1.00 96.00 103 ALA A C 1
ATOM 769 O O . ALA A 1 103 ? 7.848 -3.215 -18.684 1.00 96.00 103 ALA A O 1
ATOM 770 N N . ARG A 1 104 ? 8.360 -2.556 -16.593 1.00 94.56 104 ARG A N 1
ATOM 771 C CA . ARG A 1 104 ? 9.440 -1.641 -16.977 1.00 94.56 104 ARG A CA 1
ATOM 772 C C . ARG A 1 104 ? 10.606 -2.304 -17.733 1.00 94.56 104 ARG A C 1
ATOM 774 O O . ARG A 1 104 ? 10.916 -1.806 -18.815 1.00 94.56 104 ARG A O 1
ATOM 781 N N . PRO A 1 105 ? 11.190 -3.435 -17.287 1.00 95.88 105 PRO A N 1
ATOM 782 C CA . PRO A 1 105 ? 12.283 -4.091 -18.011 1.00 95.88 105 PRO A CA 1
ATOM 783 C C . PRO A 1 105 ? 11.894 -4.491 -19.434 1.00 95.88 105 PRO A C 1
ATOM 785 O O . PRO A 1 105 ? 12.680 -4.346 -20.366 1.00 95.88 105 PRO A O 1
ATOM 788 N N . LYS A 1 106 ? 10.650 -4.950 -19.630 1.00 94.69 106 LYS A N 1
ATOM 789 C CA . LYS A 1 106 ? 10.143 -5.311 -20.958 1.00 94.69 106 LYS A CA 1
ATOM 790 C C . LYS A 1 106 ? 10.070 -4.092 -21.878 1.00 94.69 106 LYS A C 1
ATOM 792 O O . LYS A 1 106 ? 10.467 -4.192 -23.035 1.00 94.69 106 LYS A O 1
ATOM 797 N N . HIS A 1 107 ? 9.570 -2.965 -21.376 1.00 96.69 107 HIS A N 1
ATOM 798 C CA . HIS A 1 107 ? 9.489 -1.724 -22.144 1.00 96.69 107 HIS A CA 1
ATOM 799 C C . HIS A 1 107 ? 10.880 -1.177 -22.495 1.00 96.69 107 HIS A C 1
ATOM 801 O O . HIS A 1 107 ? 11.132 -0.825 -23.647 1.00 96.69 107 HIS A O 1
ATOM 807 N N . GLU A 1 108 ? 11.793 -1.138 -21.522 1.00 96.19 108 GLU A N 1
ATOM 808 C CA . GLU A 1 108 ? 13.171 -0.678 -21.728 1.00 96.19 108 GLU A CA 1
ATOM 809 C C . GLU A 1 108 ? 13.897 -1.560 -22.753 1.00 96.19 108 GLU A C 1
ATOM 811 O O . GLU A 1 108 ? 14.416 -1.046 -23.743 1.00 96.19 108 GLU A O 1
ATOM 816 N N . HIS A 1 109 ? 13.808 -2.886 -22.609 1.00 97.25 109 HIS A N 1
ATOM 817 C CA . HIS A 1 109 ? 14.378 -3.829 -23.569 1.00 97.25 109 HIS A CA 1
ATOM 818 C C . HIS A 1 109 ? 13.810 -3.647 -24.985 1.00 97.25 109 HIS A C 1
ATOM 820 O O . HIS A 1 109 ? 14.565 -3.602 -25.954 1.00 97.25 109 HIS A O 1
ATOM 826 N N . GLN A 1 110 ? 12.489 -3.501 -25.128 1.00 97.56 110 GLN A N 1
ATOM 827 C CA . GLN A 1 110 ? 11.865 -3.267 -26.436 1.00 97.56 110 GLN A CA 1
ATOM 828 C C . GLN A 1 110 ? 12.332 -1.954 -27.073 1.00 97.56 110 GLN A C 1
ATOM 830 O O . GLN A 1 110 ? 12.597 -1.915 -28.275 1.00 97.56 110 GLN A O 1
ATOM 835 N N . SER A 1 111 ? 12.478 -0.892 -26.277 1.00 97.94 111 SER A N 1
ATOM 836 C CA . SER A 1 111 ? 13.006 0.385 -26.758 1.00 97.94 111 SER A CA 1
ATOM 837 C C . SER A 1 111 ? 14.458 0.265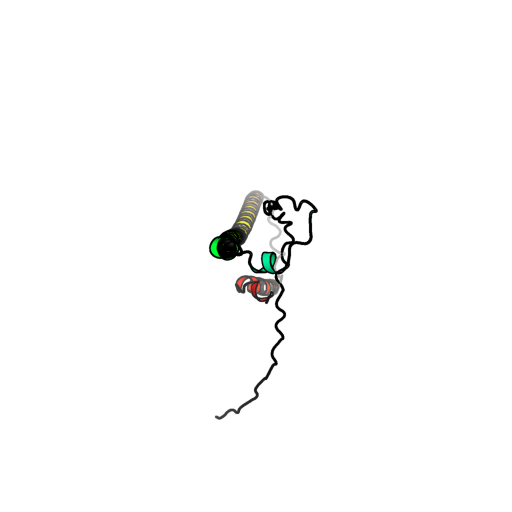 -27.230 1.00 97.94 111 SER A C 1
ATOM 839 O O . SER A 1 111 ? 14.833 0.902 -28.217 1.00 97.94 111 SER A O 1
ATOM 841 N N . GLU A 1 112 ? 15.284 -0.521 -26.539 1.00 98.12 112 GLU A N 1
ATOM 842 C CA . GLU A 1 112 ? 16.675 -0.762 -26.931 1.00 98.12 112 GLU A CA 1
ATOM 843 C C . GLU A 1 112 ? 16.776 -1.596 -28.209 1.00 98.12 112 GLU A C 1
ATOM 845 O O . GLU A 1 112 ? 17.528 -1.230 -29.114 1.00 98.12 112 GLU A O 1
ATOM 850 N N . VAL A 1 113 ? 15.982 -2.664 -28.322 1.00 98.31 113 VAL A N 1
ATOM 851 C CA . VAL 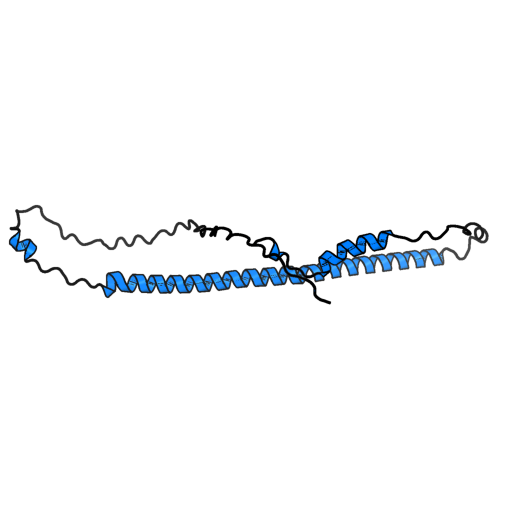A 1 113 ? 15.907 -3.492 -29.536 1.00 98.31 113 VAL A CA 1
ATOM 852 C C . VAL A 1 113 ? 15.520 -2.635 -30.738 1.00 98.31 113 VAL A C 1
ATOM 854 O O . VAL A 1 113 ? 16.244 -2.619 -31.730 1.00 98.31 113 VAL A O 1
ATOM 857 N N . HIS A 1 114 ? 14.460 -1.835 -30.618 1.00 98.31 114 HIS A N 1
ATOM 858 C CA . HIS A 1 114 ? 14.011 -0.958 -31.701 1.00 98.31 114 HIS A CA 1
ATOM 859 C C . HIS A 1 114 ? 15.079 0.077 -32.095 1.00 98.31 114 HIS A C 1
ATOM 861 O O . HIS A 1 114 ? 15.260 0.408 -33.268 1.00 98.31 114 HIS A O 1
ATOM 867 N N . LYS A 1 115 ? 15.832 0.603 -31.121 1.00 98.50 115 LYS A N 1
ATOM 868 C CA . LYS A 1 115 ? 16.951 1.515 -31.394 1.00 98.50 115 LYS A CA 1
ATOM 869 C C . LYS A 1 115 ? 18.056 0.824 -32.198 1.00 98.50 115 LYS A C 1
ATOM 871 O O . LYS A 1 115 ? 18.582 1.432 -33.130 1.00 98.50 115 LYS A O 1
ATOM 876 N N . LEU A 1 116 ? 18.403 -0.415 -31.854 1.00 98.25 116 LEU A N 1
ATOM 877 C CA . LEU A 1 116 ? 19.407 -1.195 -32.579 1.00 98.25 116 LEU A CA 1
ATOM 878 C C . LEU A 1 116 ? 18.935 -1.553 -33.994 1.00 98.25 116 LEU A C 1
ATOM 880 O O . LEU A 1 116 ? 19.705 -1.404 -34.938 1.00 98.25 116 LEU A O 1
ATOM 884 N N . GLU A 1 117 ? 17.675 -1.951 -34.166 1.00 98.38 117 GLU A N 1
ATOM 885 C CA . GLU A 1 117 ? 17.079 -2.231 -35.483 1.00 98.38 117 GLU A CA 1
ATOM 886 C C . GLU A 1 117 ? 17.135 -1.010 -36.411 1.00 98.38 117 GLU A C 1
ATOM 888 O O . GLU A 1 117 ? 17.506 -1.128 -37.584 1.00 98.38 117 GLU A O 1
ATOM 893 N N . ASN A 1 118 ? 16.853 0.180 -35.874 1.00 98.50 118 ASN A N 1
ATOM 894 C CA . ASN A 1 118 ? 16.986 1.434 -36.613 1.00 98.50 118 ASN A CA 1
ATOM 895 C C . ASN A 1 118 ? 18.439 1.709 -37.022 1.00 98.50 118 ASN A C 1
ATOM 897 O O . ASN A 1 118 ? 18.692 2.066 -38.170 1.00 98.50 118 ASN A O 1
ATOM 901 N N . GLN A 1 119 ? 19.399 1.513 -36.112 1.00 98.19 119 GLN A N 1
ATOM 902 C CA . GLN A 1 119 ? 20.824 1.700 -36.411 1.00 98.19 119 GLN A CA 1
ATOM 903 C C . GLN A 1 119 ? 21.324 0.719 -37.475 1.00 98.19 119 GLN A C 1
ATOM 905 O O . GLN A 1 119 ? 22.081 1.110 -38.362 1.00 98.19 119 GLN A O 1
ATOM 910 N N . ILE A 1 120 ? 20.888 -0.543 -37.413 1.00 97.62 120 ILE A N 1
ATOM 911 C CA . ILE A 1 120 ? 21.198 -1.550 -38.434 1.00 97.62 120 ILE A CA 1
ATOM 912 C C . ILE A 1 120 ? 20.626 -1.110 -39.783 1.00 97.62 120 ILE A C 1
ATOM 914 O O . ILE A 1 120 ? 21.340 -1.138 -40.783 1.00 97.62 120 ILE A O 1
ATOM 918 N N . SER A 1 121 ? 19.373 -0.656 -39.809 1.00 98.12 121 SER A N 1
ATOM 919 C CA . SER A 1 121 ? 18.714 -0.189 -41.034 1.00 98.12 121 SER A CA 1
ATOM 920 C C . SER A 1 121 ? 19.441 1.002 -41.662 1.00 98.12 121 SER A C 1
ATOM 922 O O . SER A 1 121 ? 19.686 1.000 -42.866 1.00 98.12 121 SER A O 1
ATOM 924 N N . GLU A 1 122 ? 19.867 1.967 -40.846 1.00 98.06 122 GLU A N 1
ATOM 925 C CA . GLU A 1 122 ? 20.641 3.132 -41.289 1.00 98.06 122 GLU A CA 1
ATOM 926 C C . GLU A 1 122 ? 22.013 2.731 -41.856 1.00 98.06 122 GLU A C 1
ATOM 928 O O . GLU A 1 122 ? 22.448 3.244 -42.888 1.00 98.06 122 GLU A O 1
ATOM 933 N N . VAL A 1 123 ? 22.708 1.787 -41.208 1.00 96.62 123 VAL A N 1
ATOM 934 C CA . VAL A 1 123 ? 23.988 1.267 -41.712 1.00 96.62 123 VAL A CA 1
ATOM 935 C C . VAL A 1 123 ? 23.793 0.557 -43.049 1.00 96.62 123 VAL A C 1
ATOM 937 O O . VAL A 1 123 ? 24.544 0.840 -43.979 1.00 96.62 123 VAL A O 1
ATOM 940 N N . MET A 1 124 ? 22.777 -0.302 -43.178 1.00 95.50 124 MET A N 1
ATOM 941 C CA . MET A 1 124 ? 22.483 -0.990 -44.440 1.00 95.50 124 MET A CA 1
ATOM 942 C C . MET A 1 124 ? 22.147 -0.012 -45.572 1.00 95.50 124 MET A C 1
ATOM 944 O O . MET A 1 124 ? 22.559 -0.228 -46.712 1.00 95.50 124 MET A O 1
ATOM 948 N N . GLU A 1 125 ? 21.409 1.061 -45.280 1.00 96.12 125 GLU A N 1
ATOM 949 C CA . GLU A 1 125 ? 21.107 2.111 -46.257 1.00 96.12 125 GLU A CA 1
ATOM 950 C C . GLU A 1 125 ? 22.386 2.828 -46.709 1.00 96.12 125 GLU A C 1
ATOM 952 O O . GLU A 1 125 ? 22.650 2.915 -47.910 1.00 96.12 125 GLU A O 1
ATOM 957 N N . ARG A 1 126 ? 23.247 3.224 -45.763 1.00 94.38 126 ARG A N 1
ATOM 958 C CA . ARG A 1 126 ? 24.549 3.839 -46.074 1.00 94.38 126 ARG A CA 1
ATOM 959 C C . ARG A 1 126 ? 25.474 2.906 -46.863 1.00 94.38 126 ARG A C 1
ATOM 961 O O . ARG A 1 126 ? 26.152 3.358 -47.784 1.00 94.38 126 ARG A O 1
ATOM 968 N N . GLU A 1 127 ? 25.518 1.615 -46.535 1.00 89.19 127 GLU A N 1
ATOM 969 C CA . GLU A 1 127 ? 26.300 0.619 -47.284 1.00 89.19 127 GLU A CA 1
ATOM 970 C C . GLU A 1 127 ? 25.772 0.441 -48.710 1.00 89.19 127 GLU A C 1
ATOM 972 O O . GLU A 1 127 ? 26.559 0.370 -49.658 1.00 89.19 127 GLU A O 1
ATOM 977 N N . LYS A 1 128 ? 24.446 0.428 -48.884 1.00 91.81 128 LYS A N 1
ATOM 978 C CA . LYS A 1 128 ? 23.806 0.365 -50.202 1.00 91.81 128 LYS A CA 1
ATOM 979 C C . LYS A 1 128 ? 24.187 1.567 -51.070 1.00 91.81 128 LYS A C 1
ATOM 981 O O . LYS A 1 128 ? 24.507 1.381 -52.242 1.00 91.81 128 LYS A O 1
ATOM 986 N N . GLU A 1 129 ? 24.205 2.775 -50.509 1.00 90.81 129 GLU A N 1
ATOM 987 C CA . GLU A 1 129 ? 24.635 3.990 -51.217 1.00 90.81 129 GLU A CA 1
ATOM 988 C C . GLU A 1 129 ? 26.126 3.946 -51.605 1.00 90.81 129 GLU A C 1
ATOM 990 O O . GLU A 1 129 ? 26.488 4.256 -52.742 1.00 90.81 129 GLU A O 1
ATOM 995 N N . GLN A 1 130 ? 27.003 3.496 -50.700 1.00 86.06 130 GLN A N 1
ATOM 996 C CA . GLN A 1 130 ? 28.446 3.381 -50.967 1.00 86.06 130 GLN A CA 1
ATOM 997 C C . GLN A 1 130 ? 28.779 2.289 -51.998 1.00 86.06 130 GLN A C 1
ATOM 999 O O . GLN A 1 130 ? 29.669 2.470 -52.839 1.00 86.06 130 GLN A O 1
ATOM 1004 N N . GLY A 1 131 ? 28.044 1.174 -51.979 1.00 72.44 131 GLY A N 1
ATOM 1005 C CA . GLY A 1 131 ? 28.167 0.091 -52.959 1.00 72.44 131 GLY A CA 1
ATOM 1006 C C . GLY A 1 131 ? 27.765 0.499 -54.381 1.00 72.44 131 GLY A C 1
ATOM 1007 O O . GLY A 1 131 ? 28.246 -0.088 -55.346 1.00 72.44 131 GLY A O 1
ATOM 1008 N N . MET A 1 132 ? 26.940 1.540 -54.535 1.00 58.75 132 MET A N 1
ATOM 1009 C CA . MET A 1 132 ? 26.580 2.102 -55.844 1.00 58.75 132 MET A CA 1
ATOM 1010 C C . MET A 1 132 ? 27.609 3.122 -56.366 1.00 58.75 132 MET A C 1
ATOM 1012 O O . MET A 1 132 ? 27.721 3.305 -57.575 1.00 58.75 132 MET A O 1
ATOM 1016 N N . CYS A 1 133 ? 28.411 3.737 -55.490 1.00 52.78 133 CYS A N 1
ATOM 1017 C CA . CYS A 1 133 ? 29.461 4.697 -55.868 1.00 52.78 133 CYS A CA 1
ATOM 1018 C C . CYS A 1 133 ? 30.800 4.053 -56.284 1.00 52.78 133 CYS A C 1
ATOM 1020 O O . CYS A 1 133 ? 31.707 4.760 -56.717 1.00 52.78 133 CYS A O 1
ATOM 1022 N N . SER A 1 134 ? 30.962 2.731 -56.160 1.00 52.75 134 SER A N 1
ATOM 1023 C CA . SER A 1 134 ? 32.257 2.050 -56.343 1.00 52.75 134 SER A CA 1
ATOM 1024 C C . SER A 1 134 ? 32.457 1.368 -57.706 1.00 52.75 134 SER A C 1
ATOM 1026 O O . SER A 1 134 ? 33.503 0.760 -57.926 1.00 52.75 134 SER A O 1
ATOM 1028 N N . SER A 1 135 ? 31.533 1.511 -58.665 1.00 52.91 135 SER A N 1
ATOM 1029 C CA . SER A 1 135 ? 31.664 0.827 -59.964 1.00 52.91 135 SER A CA 1
ATOM 1030 C C . SER A 1 135 ? 32.593 1.502 -60.990 1.00 52.91 135 SER A C 1
ATOM 1032 O O . SER A 1 135 ? 32.820 0.903 -62.039 1.00 52.91 135 SER A O 1
ATOM 1034 N N . GLU A 1 136 ? 33.171 2.685 -60.736 1.00 56.47 136 GLU A N 1
ATOM 1035 C CA . GLU A 1 136 ? 34.011 3.356 -61.755 1.00 56.47 136 GLU A CA 1
ATOM 1036 C C . GLU A 1 136 ? 35.416 3.795 -61.308 1.00 56.47 136 GLU A C 1
ATOM 1038 O O . GLU A 1 136 ? 36.210 4.216 -62.149 1.00 56.47 136 GLU A O 1
ATOM 1043 N N . SER A 1 137 ? 35.822 3.636 -60.040 1.00 55.84 137 SER A N 1
ATOM 1044 C CA . SER A 1 137 ? 37.184 4.041 -59.649 1.00 55.84 137 SER A CA 1
ATOM 1045 C C . SER A 1 137 ? 37.776 3.277 -58.461 1.00 55.84 137 SER A C 1
ATOM 1047 O O . SER A 1 137 ? 37.676 3.725 -57.322 1.00 55.84 137 SER A O 1
ATOM 1049 N N . SER A 1 138 ? 38.453 2.148 -58.704 1.00 49.50 138 SER A N 1
ATOM 1050 C CA . SER A 1 138 ? 39.732 1.808 -58.031 1.00 49.50 138 SER A CA 1
ATOM 1051 C C . SER A 1 138 ? 40.249 0.408 -58.397 1.00 49.50 138 SER A C 1
ATOM 1053 O O . SER A 1 138 ? 40.124 -0.566 -57.666 1.00 49.50 138 SER A O 1
ATOM 1055 N N . SER A 1 139 ? 40.958 0.340 -59.522 1.00 53.56 139 SER A N 1
ATOM 1056 C CA . SER A 1 139 ? 41.730 -0.824 -59.973 1.00 53.56 139 SER A CA 1
ATOM 1057 C C . SER A 1 139 ? 43.078 -1.034 -59.238 1.00 53.56 139 SER A C 1
ATOM 1059 O O . SER A 1 139 ? 43.886 -1.809 -59.736 1.00 53.56 139 SER A O 1
ATOM 1061 N N . LEU A 1 140 ? 43.418 -0.367 -58.118 1.00 55.00 140 LEU A N 1
ATOM 1062 C CA . LEU A 1 140 ? 44.844 -0.280 -57.707 1.00 55.00 140 LEU A CA 1
ATOM 1063 C C . LEU A 1 140 ? 45.243 -0.531 -56.233 1.00 55.00 140 LEU A C 1
ATOM 1065 O O . LEU A 1 140 ? 46.434 -0.453 -55.952 1.00 55.00 140 LEU A O 1
ATOM 1069 N N . TYR A 1 141 ? 44.362 -0.916 -55.298 1.00 54.75 141 TYR A N 1
ATOM 1070 C CA . TYR A 1 141 ? 44.765 -1.087 -53.876 1.00 54.75 141 TYR A CA 1
ATOM 1071 C C . TYR A 1 141 ? 44.576 -2.493 -53.268 1.00 54.75 141 TYR A C 1
ATOM 1073 O O . TYR A 1 141 ? 44.462 -2.643 -52.056 1.00 54.75 141 TYR A O 1
ATOM 1081 N N . SER A 1 142 ? 44.613 -3.557 -54.079 1.00 51.94 142 SER A N 1
ATOM 1082 C CA . SER A 1 142 ? 44.411 -4.946 -53.610 1.00 51.94 142 SER A CA 1
ATOM 1083 C C . SER A 1 142 ? 45.618 -5.600 -52.893 1.00 51.94 142 SER A C 1
ATOM 1085 O O . SER A 1 142 ? 45.598 -6.798 -52.636 1.00 51.94 142 SER A O 1
ATOM 1087 N N . SER A 1 143 ? 46.686 -4.867 -52.549 1.00 54.50 143 SER A N 1
ATOM 1088 C CA . SER A 1 143 ? 47.950 -5.469 -52.070 1.00 54.50 143 SER A CA 1
ATOM 1089 C C . SER A 1 143 ? 48.349 -5.196 -50.610 1.00 54.50 143 SER A C 1
ATOM 1091 O O . SER A 1 143 ? 49.404 -5.667 -50.195 1.00 54.50 143 SER A O 1
ATOM 1093 N N . LEU A 1 144 ? 47.545 -4.496 -49.796 1.00 55.31 144 LEU A N 1
ATOM 1094 C CA . LEU A 1 144 ? 47.982 -4.030 -48.460 1.00 55.31 144 LEU A CA 1
ATOM 1095 C C . LEU A 1 144 ? 47.264 -4.631 -47.234 1.00 55.31 144 LEU A C 1
ATOM 1097 O O . LEU A 1 144 ? 47.426 -4.119 -46.132 1.00 55.31 144 LEU A O 1
ATOM 1101 N N . PHE A 1 145 ? 46.537 -5.747 -47.375 1.00 53.38 145 PHE A N 1
ATOM 1102 C CA . PHE A 1 145 ? 45.877 -6.429 -46.241 1.00 53.38 145 PHE A CA 1
ATOM 1103 C C . PHE A 1 145 ? 46.276 -7.907 -46.060 1.00 53.38 145 PHE A C 1
ATOM 1105 O O . PHE A 1 145 ? 45.485 -8.729 -45.602 1.00 53.38 145 PHE A O 1
ATOM 1112 N N . LEU A 1 146 ? 47.530 -8.263 -46.354 1.00 54.88 146 LEU A N 1
ATOM 1113 C CA . LEU A 1 146 ? 48.136 -9.484 -45.812 1.00 54.88 146 LEU A CA 1
ATOM 1114 C C . LEU A 1 146 ? 48.916 -9.132 -44.537 1.00 54.88 146 LEU A C 1
ATOM 1116 O O . LEU A 1 146 ? 50.019 -8.604 -44.623 1.00 54.88 146 LEU A O 1
ATOM 1120 N N . GLY A 1 147 ? 48.371 -9.464 -43.362 1.00 54.56 147 GLY A N 1
ATOM 1121 C CA . GLY A 1 147 ? 49.206 -9.633 -42.163 1.00 54.56 147 GLY A CA 1
ATOM 1122 C C . GLY A 1 147 ? 48.802 -8.909 -40.878 1.00 54.56 147 GLY A C 1
ATOM 1123 O O . GLY A 1 147 ? 49.685 -8.478 -40.146 1.00 54.56 147 GLY A O 1
ATOM 1124 N N . MET A 1 148 ? 47.515 -8.815 -40.535 1.00 54.75 148 MET A N 1
ATOM 1125 C CA . MET A 1 148 ? 47.132 -8.599 -39.131 1.00 54.75 148 MET A CA 1
ATOM 1126 C C . MET A 1 148 ? 46.843 -9.960 -38.479 1.00 54.75 148 MET A C 1
ATOM 1128 O O . MET A 1 148 ? 45.856 -10.607 -38.842 1.00 54.75 148 MET A O 1
ATOM 1132 N N . PRO A 1 149 ? 47.689 -10.446 -37.549 1.00 51.06 149 PRO A N 1
ATOM 1133 C CA . PRO A 1 149 ? 47.393 -11.654 -36.798 1.00 51.06 149 PRO A CA 1
ATOM 1134 C C . PRO A 1 149 ? 46.157 -11.415 -35.927 1.00 51.06 149 PRO A C 1
ATOM 1136 O O . PRO A 1 149 ? 46.123 -10.519 -35.085 1.00 51.06 149 PRO A O 1
ATOM 1139 N N . ARG A 1 150 ? 45.137 -12.249 -36.144 1.00 50.25 150 ARG A N 1
ATOM 1140 C CA . ARG A 1 150 ? 43.996 -12.458 -35.248 1.00 50.25 150 ARG A CA 1
ATOM 1141 C C . ARG A 1 150 ? 44.513 -12.717 -33.829 1.00 50.25 150 ARG A C 1
ATOM 1143 O O . ARG A 1 150 ? 44.904 -13.838 -33.512 1.00 50.25 150 ARG A O 1
ATOM 1150 N N . LEU A 1 151 ? 44.500 -11.697 -32.978 1.00 55.25 151 LEU A N 1
ATOM 1151 C CA . LEU A 1 151 ? 44.600 -11.894 -31.537 1.00 55.25 151 LEU A CA 1
ATOM 1152 C C . LEU A 1 151 ? 43.213 -12.281 -30.996 1.00 55.25 151 LEU A C 1
ATOM 1154 O O . LEU A 1 151 ? 42.209 -11.691 -31.407 1.00 55.25 151 LEU A O 1
ATOM 1158 N N . PRO A 1 152 ? 43.129 -13.284 -30.109 1.00 61.41 152 PRO A N 1
ATOM 1159 C CA . PRO A 1 152 ? 41.871 -13.718 -29.519 1.00 61.41 152 PRO A CA 1
ATOM 1160 C C . PRO A 1 152 ? 41.337 -12.617 -28.599 1.00 61.41 152 PRO A C 1
ATOM 1162 O O . PRO A 1 152 ? 41.980 -12.261 -27.620 1.00 61.41 152 PRO A O 1
ATOM 1165 N N . MET A 1 153 ? 40.165 -12.076 -28.933 1.00 60.69 153 MET A N 1
ATOM 1166 C CA . MET A 1 153 ? 39.411 -11.098 -28.144 1.00 60.69 153 MET A CA 1
ATOM 1167 C C . MET A 1 153 ? 39.017 -11.681 -26.769 1.00 60.69 153 MET A C 1
ATOM 1169 O O . MET A 1 153 ? 38.096 -12.499 -26.729 1.00 60.69 153 MET A O 1
ATOM 1173 N N . PRO A 1 154 ? 39.603 -11.261 -25.625 1.00 55.25 154 PRO A N 1
ATOM 1174 C CA . PRO A 1 154 ? 39.182 -11.739 -24.306 1.00 55.25 154 PRO A CA 1
ATOM 1175 C C . PRO A 1 154 ? 38.142 -10.820 -23.643 1.00 55.25 154 PRO A C 1
ATOM 1177 O O . PRO A 1 154 ? 37.691 -11.103 -22.538 1.00 55.25 154 PRO A O 1
ATOM 1180 N N . TRP A 1 155 ? 37.744 -9.712 -24.278 1.00 56.81 155 TRP A N 1
ATOM 1181 C CA . TRP A 1 155 ? 36.902 -8.702 -23.625 1.00 56.81 155 TRP A CA 1
ATOM 1182 C C . TRP A 1 155 ? 35.418 -9.100 -23.527 1.00 56.81 155 TRP A C 1
ATOM 1184 O O . TRP A 1 155 ? 34.726 -8.664 -22.610 1.00 56.81 155 TRP A O 1
ATOM 1194 N N . ILE A 1 156 ? 34.937 -9.988 -24.404 1.00 56.03 156 ILE A N 1
ATOM 1195 C CA . ILE A 1 156 ? 33.537 -10.453 -24.402 1.00 56.03 156 ILE A CA 1
ATOM 1196 C C . ILE A 1 156 ? 33.252 -11.367 -23.193 1.00 56.03 156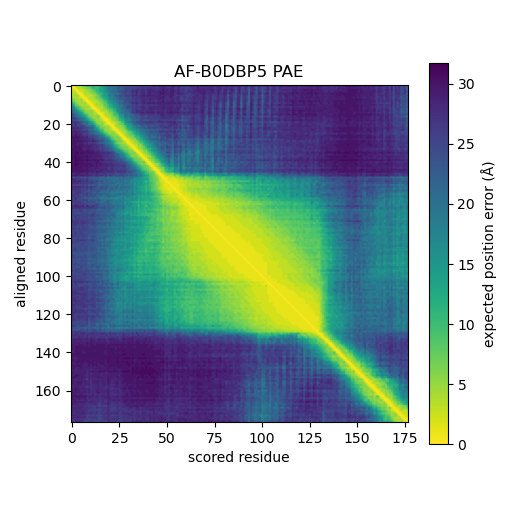 ILE A C 1
ATOM 1198 O O . ILE A 1 156 ? 32.152 -11.353 -22.645 1.00 56.03 156 ILE A O 1
ATOM 1202 N N . LEU A 1 157 ? 34.253 -12.105 -22.703 1.00 53.78 157 LEU A N 1
ATOM 1203 C CA . LEU A 1 157 ? 34.095 -12.994 -21.543 1.00 53.78 157 LEU A CA 1
ATOM 1204 C C . LEU A 1 157 ? 34.059 -12.247 -20.200 1.00 53.78 157 LEU A C 1
ATOM 1206 O O . LEU A 1 157 ? 33.508 -12.773 -19.235 1.00 53.78 157 LEU A O 1
ATOM 1210 N N . VAL A 1 158 ? 34.590 -11.021 -20.124 1.00 56.00 158 VAL A N 1
ATOM 1211 C CA . VAL A 1 158 ? 34.553 -10.223 -18.885 1.00 56.00 158 VAL A CA 1
ATOM 1212 C C . VAL A 1 158 ? 33.165 -9.610 -18.662 1.00 56.00 158 VAL A C 1
ATOM 1214 O O . VAL A 1 158 ? 32.683 -9.606 -17.532 1.00 56.00 158 VAL A O 1
ATOM 1217 N N . ASN A 1 159 ? 32.461 -9.206 -19.725 1.00 49.28 159 ASN A N 1
ATOM 1218 C CA . ASN A 1 159 ? 31.095 -8.677 -19.602 1.00 49.28 159 ASN A CA 1
ATOM 1219 C C . ASN A 1 159 ? 30.024 -9.758 -19.383 1.00 49.28 159 ASN A C 1
ATOM 1221 O O . ASN A 1 159 ? 28.997 -9.481 -18.766 1.00 49.28 159 ASN A O 1
ATOM 1225 N N . LEU A 1 160 ? 30.274 -11.014 -19.770 1.00 50.38 160 LEU A N 1
ATOM 1226 C CA . LEU A 1 160 ? 29.323 -12.102 -19.506 1.00 50.38 160 LEU A CA 1
ATOM 1227 C C . LEU A 1 160 ? 29.256 -12.498 -18.017 1.00 50.38 160 LEU A C 1
ATOM 1229 O O . LEU A 1 160 ? 28.291 -13.125 -17.586 1.00 50.38 160 LEU A O 1
ATOM 1233 N N . ARG A 1 161 ? 30.252 -12.114 -17.204 1.00 47.03 161 ARG A N 1
ATOM 1234 C CA . ARG A 1 161 ? 30.263 -12.422 -15.765 1.00 47.03 161 ARG A CA 1
ATOM 1235 C C . ARG A 1 161 ? 29.565 -11.366 -14.904 1.00 47.03 161 ARG A C 1
ATOM 1237 O O . ARG A 1 161 ? 29.204 -11.685 -13.777 1.00 47.03 161 ARG A O 1
ATOM 1244 N N . PHE A 1 162 ? 29.309 -10.168 -15.440 1.00 50.28 162 PHE A N 1
ATOM 1245 C CA . PHE A 1 162 ? 28.438 -9.179 -14.792 1.00 50.28 162 PHE A CA 1
ATOM 1246 C C . PHE A 1 162 ? 26.951 -9.439 -15.093 1.00 50.28 162 PHE A C 1
ATOM 1248 O O . PHE A 1 162 ? 26.124 -9.326 -14.195 1.00 50.28 162 PHE A O 1
ATOM 1255 N N . GLY A 1 163 ? 26.614 -9.918 -16.298 1.00 46.41 163 GLY A N 1
ATOM 1256 C CA . GLY A 1 163 ? 25.226 -10.246 -16.672 1.00 46.41 163 GLY A CA 1
ATOM 1257 C C . GLY A 1 163 ? 24.639 -11.506 -16.015 1.00 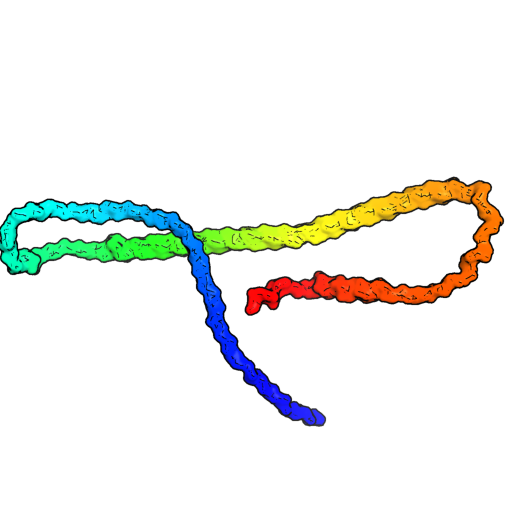46.41 163 GLY A C 1
ATOM 1258 O O . GLY A 1 163 ? 23.430 -11.713 -16.045 1.00 46.41 163 GLY A O 1
ATOM 1259 N N . LEU A 1 164 ? 25.463 -12.356 -15.390 1.00 47.34 164 LEU A N 1
ATOM 1260 C CA . LEU A 1 164 ? 24.992 -13.568 -14.701 1.00 47.34 164 LEU A CA 1
ATOM 1261 C C . LEU A 1 164 ? 24.571 -13.329 -13.241 1.00 47.34 164 LEU A C 1
ATOM 1263 O O . LEU A 1 164 ? 23.922 -14.193 -12.655 1.00 47.34 164 LEU A O 1
ATOM 1267 N N . VAL A 1 165 ? 24.874 -12.159 -12.665 1.00 48.75 165 VAL A N 1
ATOM 1268 C CA . VAL A 1 165 ? 24.287 -11.741 -11.377 1.00 48.75 165 VAL A CA 1
ATOM 1269 C C . VAL A 1 165 ? 22.840 -11.271 -11.578 1.00 48.75 165 VAL A C 1
ATOM 1271 O O . VAL A 1 165 ? 21.986 -11.562 -10.745 1.00 48.75 165 VAL A O 1
ATOM 1274 N N . GLU A 1 166 ? 22.532 -10.679 -12.733 1.00 47.38 166 GLU A N 1
ATOM 1275 C CA . GLU A 1 166 ? 21.200 -10.173 -13.098 1.00 47.38 166 GLU A CA 1
ATOM 1276 C C . GLU A 1 166 ? 20.226 -11.274 -13.578 1.00 47.38 166 GLU A C 1
ATOM 1278 O O . GLU A 1 166 ? 19.012 -11.118 -13.497 1.00 47.38 166 GLU A O 1
ATOM 1283 N N . LEU A 1 167 ? 20.744 -12.443 -13.978 1.00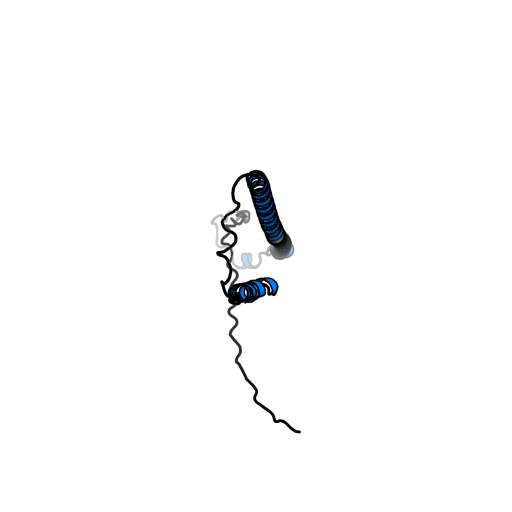 47.84 167 LEU A N 1
ATOM 1284 C CA . LEU A 1 167 ? 19.961 -13.630 -14.367 1.00 47.84 167 LEU A CA 1
ATOM 1285 C C . LEU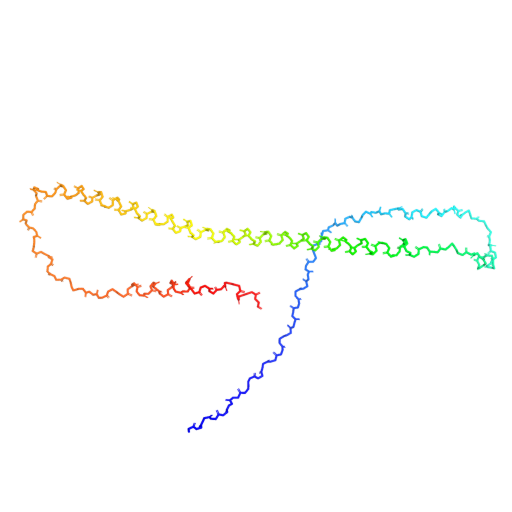 A 1 167 ? 19.722 -14.636 -13.229 1.00 47.84 167 LEU A C 1
ATOM 1287 O O . LEU A 1 167 ? 19.022 -15.628 -13.425 1.00 47.84 167 LEU A O 1
ATOM 1291 N N . SER A 1 168 ? 20.292 -14.407 -12.041 1.00 47.25 168 SER A N 1
ATOM 1292 C CA . SER A 1 168 ? 20.160 -15.341 -10.915 1.00 47.25 168 SER A CA 1
ATOM 1293 C C . SER A 1 168 ? 18.809 -15.274 -10.200 1.00 47.25 168 SER A C 1
ATOM 1295 O O . SER A 1 168 ? 18.529 -16.152 -9.388 1.00 47.25 168 SER A O 1
ATOM 1297 N N . GLY A 1 169 ? 17.963 -14.274 -10.488 1.00 49.56 169 GLY A N 1
ATOM 1298 C CA . GLY A 1 169 ? 16.623 -14.179 -9.898 1.00 49.56 169 GLY A CA 1
ATOM 1299 C C . GLY A 1 169 ? 16.625 -14.240 -8.367 1.00 49.56 169 GLY A C 1
ATOM 1300 O O . GLY A 1 169 ? 15.616 -14.607 -7.769 1.00 49.56 169 GLY A O 1
ATOM 1301 N N . LEU A 1 170 ? 17.757 -13.931 -7.725 1.00 49.81 170 LEU A N 1
ATOM 1302 C CA . LEU A 1 170 ? 17.825 -13.868 -6.280 1.00 49.81 170 LEU A CA 1
ATOM 1303 C C . LEU A 1 170 ? 17.152 -12.562 -5.863 1.00 49.81 170 LEU A C 1
ATOM 1305 O O . LEU A 1 170 ? 17.594 -11.488 -6.281 1.00 49.81 170 LEU A O 1
ATOM 1309 N N . PRO A 1 171 ? 16.059 -12.633 -5.089 1.00 49.06 171 PRO A N 1
ATOM 1310 C CA . PRO A 1 171 ? 15.331 -11.447 -4.705 1.00 49.06 171 PRO A CA 1
ATOM 1311 C C . PRO A 1 171 ? 16.254 -10.550 -3.884 1.00 49.06 171 PRO A C 1
ATOM 1313 O O . PRO A 1 171 ? 16.850 -10.971 -2.890 1.00 49.06 171 PRO A O 1
ATOM 1316 N N . PHE A 1 172 ? 16.287 -9.274 -4.261 1.00 50.78 172 PHE A N 1
ATOM 1317 C CA . PHE A 1 172 ? 16.880 -8.179 -3.490 1.00 50.78 172 PHE A CA 1
ATOM 1318 C C . PHE A 1 172 ? 16.315 -8.084 -2.047 1.00 50.78 172 PHE A C 1
ATOM 1320 O O . PHE A 1 172 ? 16.806 -7.312 -1.231 1.00 50.78 172 PHE A O 1
ATOM 1327 N N . CYS A 1 173 ? 15.307 -8.895 -1.703 1.00 53.69 173 CYS A N 1
ATOM 1328 C CA . CYS A 1 173 ? 14.674 -8.983 -0.391 1.00 53.69 173 CYS A CA 1
ATOM 1329 C C . CYS A 1 173 ? 15.512 -9.669 0.703 1.00 53.69 173 CYS A C 1
ATOM 1331 O O . CYS A 1 173 ? 15.117 -9.598 1.860 1.00 53.69 173 CYS A O 1
ATOM 1333 N N . SER A 1 174 ? 16.653 -10.305 0.407 1.00 48.06 174 SER A N 1
ATOM 1334 C CA . SER A 1 174 ? 17.446 -10.979 1.457 1.00 48.06 174 SER A CA 1
ATOM 1335 C C . SER A 1 174 ? 18.440 -10.069 2.201 1.00 48.06 174 SER A C 1
ATOM 1337 O O . SER A 1 174 ? 19.243 -10.573 2.981 1.00 48.06 174 SER A O 1
ATOM 1339 N N . LEU A 1 175 ? 18.418 -8.752 1.957 1.00 47.84 175 LEU A N 1
ATOM 1340 C CA . LEU A 1 175 ? 19.351 -7.779 2.551 1.00 47.84 175 LEU A CA 1
ATOM 1341 C C . LEU A 1 175 ? 18.714 -6.848 3.605 1.00 47.84 175 LEU A C 1
ATOM 1343 O O . LEU A 1 175 ? 19.385 -5.939 4.083 1.00 47.84 175 LEU A O 1
ATOM 1347 N N . PHE A 1 176 ? 17.448 -7.073 3.975 1.00 49.66 176 PHE A N 1
ATOM 1348 C CA . PHE A 1 176 ? 16.711 -6.273 4.971 1.00 49.66 176 PHE A CA 1
ATOM 1349 C C . PHE A 1 176 ? 15.986 -7.113 6.048 1.00 49.66 176 PHE A C 1
ATOM 1351 O O . PHE A 1 176 ? 14.996 -6.663 6.622 1.00 49.66 176 PHE A O 1
ATOM 1358 N N . LEU A 1 177 ? 16.496 -8.311 6.348 1.00 49.03 177 LEU A N 1
ATOM 1359 C CA . LEU A 1 177 ? 16.248 -9.034 7.606 1.00 49.03 177 LEU A CA 1
ATOM 1360 C C . LEU A 1 177 ? 17.589 -9.330 8.279 1.00 49.03 177 LEU A C 1
ATOM 1362 O O . LEU A 1 177 ? 17.623 -9.307 9.528 1.00 49.03 177 LEU A O 1
#

Foldseek 3Di:
DDDDDDDDDDDDDDDDPDPPPPPPPPPPPPPPPVPVPPPPVDPDPDDDDPVVVVVPDDDDDDPCCVPPVVVVVVVVVVVVVVVVVVVVVVVVVVVVVVVVVVVVVVVVVVVVVVVVVVVVVVVVVVVVVVVVVPPPDDPDDPPPPPDDDDDDDPPVVVVVVVVVVVVPPPDPVPPPD

Solvent-accessible surface area (backbone atoms only — not comparable to full-atom values): 11913 Å² total; per-residue (Å²): 140,87,82,86,86,85,82,90,80,89,76,80,89,80,78,86,77,76,81,72,83,79,73,75,86,69,83,70,76,67,80,79,73,73,77,77,65,68,78,71,71,73,81,70,94,73,76,92,70,60,67,69,63,63,73,67,52,78,75,78,86,80,60,56,58,73,74,51,49,49,57,53,55,54,48,53,54,48,52,55,51,48,55,50,52,52,49,52,54,51,50,51,54,52,51,52,51,48,50,53,64,62,50,46,62,58,52,52,52,51,54,51,51,54,52,50,54,50,52,52,51,54,50,53,52,53,50,54,56,53,65,67,70,56,82,83,74,78,95,80,75,92,80,82,83,86,80,81,81,86,71,85,80,67,67,68,66,60,57,57,63,61,56,51,66,76,70,59,77,69,66,84,72,79,79,81,123

pLDDT: mean 72.84, std 21.68, range [41.88, 98.56]

Mean predicted aligned error: 18.74 Å

Organism: Laccaria bicolor (strain S238N-H82 / ATCC MYA-4686) (NCBI:txid486041)

Sequence (177 aa):
MSTELGPARESSPTTNSSPGPSSPLASTQAPVNSNLRGTLSGSSPTKDRPLADIISEQFSPFDHAAHVVRPFESETARDLAFEQDLSDMLLEVILETHAWAAARPKHEHQSEVHKLENQISEVMEREKEQGMCSSESSSLYSSLFLGMPRLPMPWILVNLRFGLVELSGLPFCSLFL

Radius of gyration: 41.61 Å; Cα contacts (8 Å, |Δi|>4): 4; chains: 1; bounding box: 79×71×121 Å